Protein AF-A0A258HZ96-F1 (afdb_monomer_lite)

Sequence (99 aa):
MPAVKEPAASNSTVVHATAEQAQVARQLSFVEAQCSGCHALRPGVTPPNPQAPSFVAVANDMGFNQETLLEFFRDGHDTPAAMSLKLDEDRNGSSVIKR

Structure (mmCIF, N/CA/C/O backbone):
data_AF-A0A258HZ96-F1
#
_entry.id   AF-A0A258HZ96-F1
#
loop_
_atom_site.group_PDB
_atom_site.id
_atom_site.type_symbol
_atom_s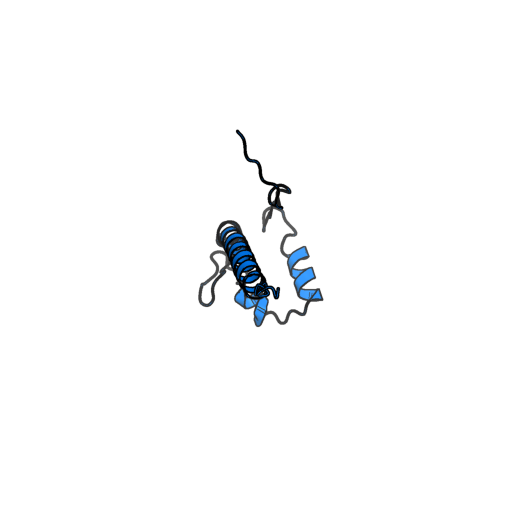ite.label_atom_id
_atom_site.label_alt_id
_atom_site.label_comp_id
_atom_site.label_asym_id
_atom_site.label_entity_id
_atom_site.label_seq_id
_atom_site.pdbx_PDB_ins_code
_atom_site.Cartn_x
_atom_site.Cartn_y
_atom_site.Cartn_z
_atom_site.occupancy
_atom_site.B_iso_or_equiv
_atom_site.auth_seq_id
_atom_site.auth_comp_id
_atom_site.auth_asym_id
_atom_site.auth_atom_id
_atom_site.pdbx_PDB_model_num
ATOM 1 N N . MET A 1 1 ? -53.029 -0.449 33.507 1.00 52.56 1 MET A N 1
ATOM 2 C CA . MET A 1 1 ? -51.703 -0.999 33.141 1.00 52.56 1 MET A CA 1
ATOM 3 C C . MET A 1 1 ? -51.969 -2.330 32.446 1.00 52.56 1 MET A C 1
ATOM 5 O O . MET A 1 1 ? -52.742 -3.094 33.010 1.00 52.56 1 MET A O 1
ATOM 9 N N . PRO A 1 2 ? -51.469 -2.556 31.219 1.00 45.84 2 PRO A N 1
ATOM 10 C CA . PRO A 1 2 ? -50.039 -2.788 31.050 1.00 45.84 2 PRO A CA 1
ATOM 11 C C . PRO A 1 2 ? -49.380 -1.972 29.930 1.00 45.84 2 PRO A C 1
ATOM 13 O O . PRO A 1 2 ? -50.009 -1.538 28.968 1.00 45.84 2 PRO A O 1
ATOM 16 N N . ALA A 1 3 ? -48.083 -1.766 30.135 1.00 50.94 3 ALA A N 1
ATOM 17 C CA . ALA A 1 3 ? -47.143 -1.104 29.255 1.00 50.94 3 ALA A CA 1
ATOM 18 C C . ALA A 1 3 ? -46.891 -1.930 27.987 1.00 50.94 3 ALA A C 1
ATOM 20 O O . ALA A 1 3 ? -46.570 -3.118 28.060 1.00 50.94 3 ALA A O 1
ATOM 21 N N . VAL A 1 4 ? -46.986 -1.277 26.831 1.00 47.91 4 VAL A N 1
ATOM 22 C CA . VAL A 1 4 ? -46.364 -1.768 25.602 1.00 47.91 4 VAL A CA 1
ATOM 23 C C . VAL A 1 4 ? -44.854 -1.578 25.728 1.00 47.91 4 VAL A C 1
ATOM 25 O O . VAL A 1 4 ? -44.351 -0.474 25.904 1.00 47.91 4 VAL A O 1
ATOM 28 N N . LYS A 1 5 ? -44.160 -2.710 25.710 1.00 41.00 5 LYS A N 1
ATOM 29 C CA . LYS A 1 5 ? -42.709 -2.866 25.734 1.00 41.00 5 LYS A CA 1
ATOM 30 C C . LYS A 1 5 ? -42.142 -2.428 24.376 1.00 41.00 5 LYS A C 1
ATOM 32 O O . LYS A 1 5 ? -42.536 -2.981 23.353 1.00 41.00 5 LYS A O 1
ATOM 37 N N . GLU A 1 6 ? -41.246 -1.444 24.373 1.00 51.72 6 GLU A N 1
ATOM 38 C CA . GLU A 1 6 ? -40.481 -1.016 23.190 1.00 51.72 6 GLU A CA 1
ATOM 39 C C . GLU A 1 6 ? -39.601 -2.150 22.619 1.00 51.72 6 GLU A C 1
ATOM 41 O O . GLU A 1 6 ? -39.069 -2.959 23.390 1.00 51.72 6 GLU A O 1
ATOM 46 N N . PRO A 1 7 ? -39.367 -2.201 21.290 1.00 47.66 7 PRO A N 1
ATOM 47 C CA . PRO A 1 7 ? -38.395 -3.099 20.681 1.00 47.66 7 PRO A CA 1
ATOM 48 C C . PRO A 1 7 ? -37.026 -2.406 20.543 1.00 47.66 7 PRO A C 1
ATOM 50 O O . PRO A 1 7 ? -36.684 -1.851 19.503 1.00 47.66 7 PRO A O 1
ATOM 53 N N . ALA A 1 8 ? -36.199 -2.471 21.585 1.00 51.12 8 ALA A N 1
ATOM 54 C CA . ALA A 1 8 ? -34.800 -2.036 21.548 1.00 51.12 8 ALA A CA 1
ATOM 55 C C . ALA A 1 8 ? -33.877 -3.183 21.087 1.00 51.12 8 ALA A C 1
ATOM 57 O O . ALA A 1 8 ? -33.122 -3.732 21.884 1.00 51.12 8 ALA A O 1
ATOM 58 N N . ALA A 1 9 ? -33.971 -3.611 19.824 1.00 51.69 9 ALA A N 1
ATOM 59 C CA . ALA A 1 9 ? -33.075 -4.660 19.304 1.00 51.69 9 ALA A CA 1
ATOM 60 C C . ALA A 1 9 ? -32.613 -4.483 17.845 1.00 51.69 9 ALA A C 1
ATOM 62 O O . ALA A 1 9 ? -31.666 -5.147 17.438 1.00 51.69 9 ALA A O 1
ATOM 63 N N . SER A 1 10 ? -33.203 -3.578 17.056 1.00 59.81 10 SER A N 1
ATOM 64 C CA . SER A 1 10 ? -32.860 -3.458 15.625 1.00 59.81 10 SER A CA 1
ATOM 65 C C . SER A 1 10 ? -31.805 -2.395 15.293 1.00 59.81 10 SER A C 1
ATOM 67 O O . SER A 1 10 ? -31.184 -2.473 14.237 1.00 59.81 10 SER A O 1
ATOM 69 N N . ASN A 1 11 ? -31.548 -1.425 16.178 1.00 60.09 11 ASN A N 1
ATOM 70 C CA . ASN A 1 11 ? -30.666 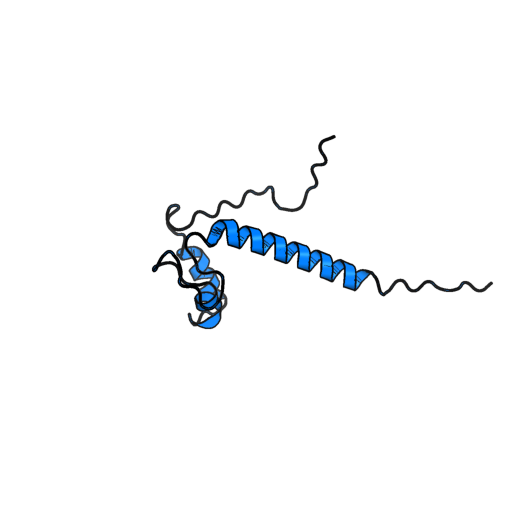-0.296 15.849 1.00 60.09 11 ASN A CA 1
ATOM 71 C C . ASN A 1 11 ? -29.174 -0.554 16.101 1.00 60.09 11 ASN A C 1
ATOM 73 O O . ASN A 1 11 ? -28.346 0.061 15.437 1.00 60.09 11 ASN A O 1
ATOM 77 N N . SER A 1 12 ? -28.798 -1.454 17.014 1.00 61.25 12 SER A N 1
ATOM 78 C CA . SER A 1 12 ? -27.383 -1.635 17.376 1.00 61.25 12 SER A CA 1
ATOM 79 C C . SER A 1 12 ? -26.568 -2.283 16.255 1.00 61.25 12 SER A C 1
ATOM 81 O O . SER A 1 12 ? -25.507 -1.779 15.904 1.00 61.25 12 SER A O 1
ATOM 83 N N . THR A 1 13 ? -27.068 -3.343 15.622 1.00 62.03 13 THR A N 1
ATOM 84 C CA . THR A 1 13 ? -26.332 -4.047 14.555 1.00 62.03 13 THR A CA 1
ATOM 85 C C . THR A 1 13 ? -26.111 -3.168 13.322 1.00 62.03 13 THR A C 1
ATOM 87 O O . THR A 1 13 ? -25.042 -3.204 12.719 1.00 62.03 13 THR A O 1
ATOM 90 N N . VAL A 1 14 ? -27.090 -2.325 12.977 1.00 65.81 14 VAL A N 1
ATOM 91 C CA . VAL A 1 14 ? -26.992 -1.407 11.832 1.00 65.81 14 VAL A CA 1
ATOM 92 C C . VAL A 1 14 ? -25.988 -0.284 12.108 1.00 65.81 14 VAL A C 1
ATOM 94 O O . VAL A 1 14 ? -25.198 0.050 11.232 1.00 65.81 14 VAL A O 1
ATOM 97 N N . VAL A 1 15 ? -25.965 0.260 13.329 1.00 65.06 15 VAL A N 1
ATOM 98 C CA . VAL A 1 15 ? -25.016 1.316 13.729 1.00 65.06 15 VAL A CA 1
ATOM 99 C C . VAL A 1 15 ? -23.576 0.790 13.804 1.00 65.06 15 VAL A C 1
ATOM 101 O O . VAL A 1 15 ? -22.646 1.491 13.414 1.00 65.06 15 VAL A O 1
ATOM 104 N N . HIS A 1 16 ? -23.375 -0.457 14.237 1.00 67.88 16 HIS A N 1
ATOM 105 C CA . HIS A 1 16 ? -22.054 -1.091 14.199 1.00 67.88 16 HIS A CA 1
ATOM 106 C C . HIS A 1 16 ? -21.576 -1.345 12.764 1.00 67.88 16 HIS A C 1
ATOM 108 O O . HIS A 1 16 ? -20.435 -1.024 12.438 1.00 67.88 16 HIS A O 1
ATOM 114 N N . ALA A 1 17 ? -22.455 -1.833 11.884 1.00 73.50 17 ALA A N 1
ATOM 115 C CA . ALA A 1 17 ? -22.113 -2.063 10.483 1.00 73.50 17 ALA A CA 1
ATOM 116 C C . ALA A 1 17 ? -21.733 -0.762 9.753 1.00 73.50 17 ALA A C 1
ATOM 118 O O . ALA A 1 17 ? -20.768 -0.746 8.990 1.00 73.50 17 ALA A O 1
ATOM 119 N N . THR A 1 18 ? -22.443 0.344 9.997 1.00 83.12 18 THR A N 1
ATOM 120 C CA . THR A 1 18 ? -22.118 1.641 9.379 1.00 83.12 18 THR A CA 1
ATOM 121 C C . THR A 1 18 ? -20.839 2.257 9.943 1.00 83.12 18 THR A C 1
ATOM 123 O O . THR A 1 18 ? -20.052 2.823 9.183 1.00 83.12 18 THR A O 1
ATOM 126 N N . ALA A 1 19 ? -20.586 2.122 11.248 1.00 86.06 19 ALA A N 1
ATOM 127 C CA . ALA A 1 19 ? -19.346 2.585 11.867 1.00 86.06 19 ALA A CA 1
ATOM 128 C C . ALA A 1 19 ? -18.116 1.828 11.333 1.00 86.06 19 ALA A C 1
ATOM 130 O O . ALA A 1 19 ? -17.100 2.454 11.016 1.00 86.06 19 ALA A O 1
ATOM 131 N N . GLU A 1 20 ? -18.225 0.508 11.173 1.00 89.25 20 GLU A N 1
ATOM 132 C CA . GLU A 1 20 ? -17.170 -0.338 10.611 1.00 89.25 20 GLU A CA 1
ATOM 133 C C . GLU A 1 20 ? -16.904 -0.002 9.139 1.00 89.25 20 GLU A C 1
ATOM 135 O O . GLU A 1 20 ? -15.759 0.221 8.753 1.00 89.25 20 GLU A O 1
ATOM 140 N N . GLN A 1 21 ? -17.951 0.170 8.326 1.00 87.56 21 GLN A N 1
ATOM 141 C CA . GLN A 1 21 ? -17.815 0.613 6.933 1.00 87.56 21 GLN A CA 1
ATOM 142 C C . GLN A 1 21 ? -17.130 1.981 6.827 1.00 87.56 21 GLN A C 1
ATOM 144 O O . GLN A 1 21 ? -16.249 2.174 5.988 1.00 87.56 21 GLN A O 1
ATOM 149 N N . ALA A 1 22 ? -17.484 2.927 7.701 1.00 88.38 22 ALA A N 1
ATOM 150 C CA . ALA A 1 22 ? -16.835 4.232 7.744 1.00 88.38 22 ALA A CA 1
ATOM 151 C C . ALA A 1 22 ? -15.353 4.125 8.147 1.00 88.38 22 ALA A C 1
ATOM 153 O O . ALA A 1 22 ? -14.520 4.885 7.651 1.00 88.38 22 ALA A O 1
ATOM 154 N N . GLN A 1 23 ? -15.004 3.190 9.034 1.00 89.44 23 GLN A N 1
ATOM 155 C CA . GLN A 1 23 ? -13.617 2.912 9.399 1.00 89.44 23 GLN A CA 1
ATOM 156 C C . GLN A 1 23 ? -12.837 2.296 8.235 1.00 89.44 23 GLN A C 1
ATOM 158 O O . GLN A 1 23 ? -11.764 2.803 7.910 1.00 89.44 23 GLN A O 1
ATOM 163 N N . VAL A 1 24 ? -13.393 1.284 7.568 1.00 88.88 24 VAL A N 1
ATOM 164 C CA . VAL A 1 24 ? -12.789 0.653 6.386 1.00 88.88 24 VAL A CA 1
ATOM 165 C C . VAL A 1 24 ? -12.572 1.681 5.276 1.00 88.88 24 VAL A C 1
ATOM 167 O O . VAL A 1 24 ? -11.496 1.723 4.686 1.00 88.88 24 VAL A O 1
ATOM 170 N N . ALA A 1 25 ? -13.539 2.570 5.034 1.00 88.75 25 ALA A N 1
ATOM 171 C CA . ALA A 1 25 ? -13.397 3.644 4.053 1.00 88.75 25 ALA A CA 1
ATOM 172 C C . ALA A 1 25 ? -12.233 4.590 4.397 1.00 88.75 25 ALA A C 1
ATOM 174 O O . ALA A 1 25 ? -11.406 4.882 3.537 1.00 88.75 25 ALA A O 1
ATOM 175 N N . ARG A 1 26 ? -12.109 5.017 5.663 1.00 89.88 26 ARG A N 1
ATOM 176 C CA . ARG A 1 26 ? -10.983 5.860 6.112 1.00 89.88 26 ARG A CA 1
ATOM 177 C C . ARG A 1 26 ? -9.635 5.158 5.957 1.00 89.88 26 ARG A C 1
ATOM 179 O O . ARG A 1 26 ? -8.670 5.781 5.516 1.00 89.88 26 ARG A O 1
ATOM 186 N N . GLN A 1 27 ? -9.563 3.882 6.328 1.00 87.31 27 GLN A N 1
ATOM 187 C CA . GLN A 1 27 ? -8.351 3.075 6.192 1.00 87.31 27 GLN A CA 1
ATOM 188 C C . GLN A 1 27 ? -7.962 2.924 4.721 1.00 87.31 27 GLN A C 1
ATOM 190 O O . GLN A 1 27 ? -6.803 3.136 4.376 1.00 87.31 27 GLN A O 1
ATOM 195 N N . LEU A 1 28 ? -8.931 2.646 3.848 1.00 88.50 28 LEU A N 1
ATOM 196 C CA . LEU A 1 28 ? -8.697 2.544 2.417 1.00 88.50 28 LEU A CA 1
ATOM 197 C C . LEU A 1 28 ? -8.183 3.863 1.832 1.00 88.50 28 LEU A C 1
ATOM 199 O O . LEU A 1 28 ? -7.174 3.847 1.137 1.00 88.50 28 LEU A O 1
ATOM 203 N N . SER A 1 29 ? -8.809 4.998 2.154 1.00 91.00 29 SER A N 1
ATOM 204 C CA . SER A 1 29 ? -8.346 6.307 1.675 1.00 91.00 29 SER A CA 1
ATOM 205 C C . SER A 1 29 ? -6.914 6.616 2.115 1.00 91.00 29 SER A C 1
ATOM 207 O O . SER A 1 29 ? -6.142 7.188 1.350 1.00 91.00 29 SER A O 1
ATOM 209 N N . PHE A 1 30 ? -6.530 6.222 3.332 1.00 88.25 30 PHE A N 1
ATOM 210 C CA . PHE A 1 30 ? -5.148 6.358 3.783 1.00 88.25 30 PHE A CA 1
ATOM 211 C C . PHE A 1 30 ? -4.187 5.468 2.986 1.00 88.25 30 PHE A C 1
ATOM 213 O O . PHE A 1 30 ? -3.147 5.950 2.543 1.00 88.25 30 PHE A O 1
ATOM 220 N N . VAL A 1 31 ? -4.534 4.195 2.776 1.00 89.75 31 VAL A N 1
ATOM 221 C CA . VAL A 1 31 ? -3.710 3.258 1.995 1.00 89.75 31 VAL A CA 1
ATOM 222 C C . VAL A 1 31 ? -3.563 3.745 0.553 1.00 89.75 31 VAL A C 1
ATOM 224 O O . VAL A 1 31 ? -2.463 3.735 0.008 1.00 89.75 31 VAL A O 1
ATOM 227 N N . GLU A 1 32 ? -4.640 4.236 -0.056 1.00 91.44 32 GLU A N 1
ATOM 228 C CA . GLU A 1 32 ? -4.609 4.827 -1.393 1.00 91.44 32 GLU A CA 1
ATOM 229 C C . GLU A 1 32 ? -3.696 6.055 -1.445 1.00 91.44 32 GLU A C 1
ATOM 231 O O . GLU A 1 32 ? -2.849 6.131 -2.331 1.00 91.44 32 GLU A O 1
ATOM 236 N N . ALA A 1 33 ? -3.782 6.967 -0.477 1.00 89.69 33 ALA A N 1
ATOM 237 C CA . ALA A 1 33 ? -2.927 8.152 -0.441 1.00 89.69 33 ALA A CA 1
ATOM 238 C C . ALA A 1 33 ? -1.440 7.831 -0.209 1.00 89.69 33 ALA A C 1
ATOM 240 O O . ALA A 1 33 ? -0.576 8.490 -0.783 1.00 89.69 33 ALA A O 1
ATOM 241 N N . GLN A 1 34 ? -1.133 6.841 0.631 1.00 86.50 34 GLN A N 1
ATOM 242 C CA . GLN A 1 34 ? 0.232 6.618 1.107 1.00 86.50 34 GLN A CA 1
ATOM 243 C C . GLN A 1 34 ? 0.986 5.522 0.345 1.00 86.50 34 GLN A C 1
ATOM 245 O O . GLN A 1 34 ? 2.206 5.605 0.201 1.00 86.50 34 GLN A O 1
ATOM 250 N N . CYS A 1 35 ? 0.281 4.497 -0.138 1.00 87.25 35 CYS A N 1
ATOM 251 C CA . CYS A 1 35 ? 0.899 3.278 -0.663 1.00 87.25 35 CYS A CA 1
ATOM 252 C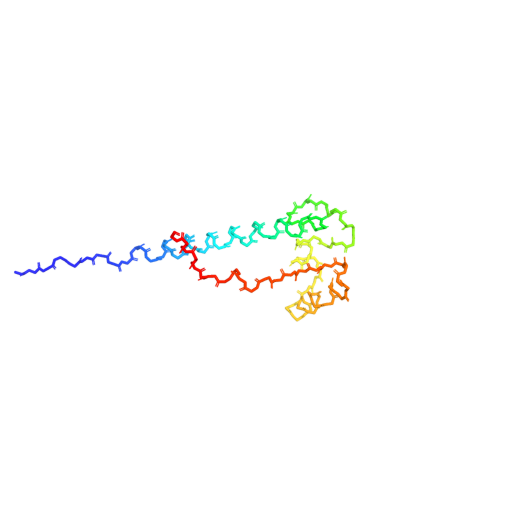 C . CYS A 1 35 ? 0.812 3.170 -2.194 1.00 87.25 35 CYS A C 1
ATOM 254 O O . CYS A 1 35 ? 1.640 2.487 -2.799 1.00 87.25 35 CYS A O 1
ATOM 256 N N . SER A 1 36 ? -0.149 3.847 -2.840 1.00 91.12 36 SER A N 1
ATOM 257 C CA . SER A 1 36 ? -0.377 3.721 -4.293 1.00 91.12 36 SER A CA 1
ATOM 258 C C . SER A 1 36 ? 0.752 4.278 -5.166 1.00 91.12 36 SER A C 1
ATOM 260 O O . SER A 1 36 ? 0.873 3.883 -6.323 1.00 91.12 36 SER A O 1
ATOM 262 N N . GLY A 1 37 ? 1.602 5.160 -4.626 1.00 89.38 37 GLY A N 1
ATOM 263 C CA . GLY A 1 37 ? 2.740 5.723 -5.361 1.00 89.38 37 GLY A CA 1
ATOM 264 C C . GLY A 1 37 ? 3.788 4.680 -5.764 1.00 89.38 37 GLY A C 1
ATOM 265 O O . GLY A 1 37 ? 4.498 4.880 -6.745 1.00 89.38 37 GLY A O 1
ATOM 266 N N . CYS A 1 38 ? 3.850 3.557 -5.043 1.00 89.38 38 CYS A N 1
ATOM 267 C CA . CYS A 1 38 ? 4.785 2.464 -5.315 1.00 89.38 38 CYS A CA 1
ATOM 268 C C . CYS A 1 38 ? 4.074 1.126 -5.562 1.00 89.38 38 CYS A C 1
ATOM 270 O O . CYS A 1 38 ? 4.502 0.373 -6.436 1.00 89.38 38 CYS A O 1
ATOM 272 N N . HIS A 1 39 ? 2.995 0.826 -4.830 1.00 91.94 39 HIS A N 1
ATOM 273 C CA . HIS A 1 39 ? 2.321 -0.474 -4.868 1.00 91.94 39 HIS A CA 1
ATOM 274 C C . HIS A 1 39 ? 1.053 -0.468 -5.719 1.00 91.94 39 HIS A C 1
ATOM 276 O O . HIS A 1 39 ? 0.284 0.493 -5.737 1.00 91.94 39 HIS A O 1
ATOM 282 N N . ALA A 1 40 ? 0.752 -1.621 -6.318 1.00 94.25 40 ALA A N 1
ATOM 283 C CA . ALA A 1 40 ? -0.589 -1.898 -6.815 1.00 94.25 40 ALA A CA 1
ATOM 284 C C . ALA A 1 40 ? -1.509 -2.350 -5.670 1.00 94.25 40 ALA A C 1
ATOM 286 O O . ALA A 1 40 ? -1.285 -3.387 -5.039 1.00 94.25 40 ALA A O 1
ATOM 287 N N . LEU A 1 41 ? -2.565 -1.571 -5.429 1.00 92.12 41 LEU A N 1
ATOM 288 C CA . LEU A 1 41 ? -3.552 -1.820 -4.368 1.00 92.12 41 LEU A CA 1
ATOM 289 C C . LEU A 1 41 ? -4.762 -2.632 -4.842 1.00 92.12 41 LEU A C 1
ATOM 291 O O . LEU A 1 41 ? -5.536 -3.138 -4.032 1.00 92.12 41 LEU A O 1
ATOM 295 N N . ARG A 1 42 ? -4.963 -2.716 -6.160 1.00 89.69 42 ARG A N 1
ATOM 296 C CA . ARG A 1 42 ? -6.110 -3.381 -6.783 1.00 89.69 42 ARG A CA 1
ATOM 297 C C . ARG A 1 42 ? -5.642 -4.556 -7.643 1.00 89.69 42 ARG A C 1
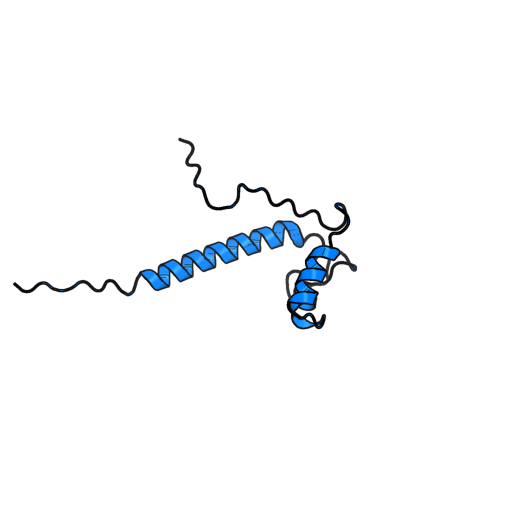ATOM 299 O O . ARG A 1 42 ? -4.559 -4.476 -8.226 1.00 89.69 42 ARG A O 1
ATOM 306 N N . PRO A 1 43 ? -6.450 -5.624 -7.755 1.00 88.81 43 PRO A N 1
ATOM 307 C CA . PRO A 1 43 ? -6.164 -6.721 -8.671 1.00 88.81 43 PRO A CA 1
ATOM 308 C C . PRO A 1 43 ? -6.018 -6.238 -10.115 1.00 88.81 43 PRO A C 1
ATOM 310 O O . PRO A 1 43 ? -6.725 -5.326 -10.542 1.00 88.81 43 PRO A O 1
ATOM 313 N N . GLY A 1 44 ? -5.113 -6.865 -10.867 1.00 88.12 44 GLY A N 1
ATOM 314 C CA . GLY A 1 44 ? -4.906 -6.570 -12.289 1.00 88.12 44 GLY A CA 1
ATOM 315 C C . GLY A 1 44 ? -4.202 -5.242 -12.585 1.00 88.12 44 GLY A C 1
ATOM 316 O O . GLY A 1 44 ? -4.073 -4.881 -13.750 1.00 88.12 44 GLY A O 1
ATOM 317 N N . VAL A 1 45 ? -3.738 -4.520 -11.561 1.00 90.62 45 VAL A N 1
ATOM 318 C CA . VAL A 1 45 ? -2.940 -3.301 -11.728 1.00 90.62 45 VAL A CA 1
ATOM 319 C C . VAL A 1 45 ? -1.461 -3.640 -11.580 1.00 90.62 45 VAL A C 1
ATOM 321 O O . VAL A 1 45 ? -1.059 -4.293 -10.617 1.00 90.62 45 VAL A O 1
ATOM 324 N N . THR A 1 46 ? -0.641 -3.176 -12.521 1.00 90.38 46 THR A N 1
ATOM 325 C CA . THR A 1 46 ? 0.818 -3.289 -12.422 1.00 90.38 46 THR A CA 1
ATOM 326 C C . THR A 1 46 ? 1.353 -2.257 -11.422 1.00 90.38 46 THR A C 1
ATOM 328 O O . THR A 1 46 ? 0.989 -1.083 -11.532 1.00 90.38 46 THR A O 1
ATOM 331 N N . PRO A 1 47 ? 2.208 -2.647 -10.458 1.00 89.62 47 PRO A N 1
ATOM 332 C CA . PRO A 1 47 ? 2.826 -1.702 -9.533 1.00 89.62 47 PRO A CA 1
ATOM 333 C C . PRO A 1 47 ? 3.664 -0.642 -10.266 1.00 89.62 47 PRO A C 1
ATOM 335 O O . PRO A 1 47 ? 4.426 -1.000 -11.168 1.00 89.62 47 PRO A O 1
ATOM 338 N N . PRO A 1 48 ? 3.587 0.642 -9.868 1.00 90.44 48 PRO A N 1
ATOM 339 C CA . PRO A 1 48 ? 4.481 1.679 -10.382 1.00 90.44 48 PRO A CA 1
ATOM 340 C C . PRO A 1 48 ? 5.966 1.390 -10.128 1.00 90.44 48 PRO A C 1
ATOM 342 O O . PRO A 1 48 ? 6.806 1.703 -10.969 1.00 90.44 48 PRO A O 1
ATOM 345 N N . ASN A 1 49 ? 6.295 0.779 -8.984 1.00 87.81 49 ASN A N 1
ATOM 346 C CA . ASN A 1 49 ? 7.645 0.324 -8.668 1.00 87.81 49 ASN A CA 1
ATOM 347 C C . ASN A 1 49 ? 7.743 -1.204 -8.869 1.00 87.81 49 ASN A C 1
ATOM 349 O O . ASN A 1 49 ? 7.118 -1.942 -8.111 1.00 87.81 49 ASN A O 1
ATOM 353 N N . PRO A 1 50 ? 8.564 -1.709 -9.810 1.00 85.31 50 PRO A N 1
ATOM 354 C CA . PRO A 1 50 ? 8.724 -3.148 -10.051 1.00 85.31 50 PRO A CA 1
ATOM 355 C C . PRO A 1 50 ? 9.263 -3.950 -8.859 1.00 85.31 50 PRO A C 1
ATOM 357 O O . PRO A 1 50 ? 9.155 -5.171 -8.851 1.00 85.31 50 PRO A O 1
ATOM 360 N N . GLN A 1 51 ? 9.892 -3.291 -7.882 1.00 83.75 51 GLN A N 1
ATOM 361 C CA . GLN A 1 51 ? 10.375 -3.926 -6.650 1.00 83.75 51 GLN A CA 1
ATOM 362 C C . GLN A 1 51 ? 9.314 -3.951 -5.541 1.00 83.75 51 GLN A C 1
ATOM 364 O O . GLN A 1 51 ? 9.496 -4.635 -4.539 1.00 83.75 51 GLN A O 1
ATOM 369 N N . ALA A 1 52 ? 8.209 -3.222 -5.709 1.00 86.31 52 ALA A N 1
ATOM 370 C CA . ALA A 1 52 ? 7.112 -3.183 -4.756 1.00 86.31 52 ALA A CA 1
ATOM 371 C C . ALA A 1 52 ? 6.053 -4.234 -5.146 1.00 86.31 52 ALA A C 1
ATOM 373 O O . ALA A 1 52 ? 5.375 -4.072 -6.166 1.00 86.31 52 ALA A O 1
ATOM 374 N N . PRO A 1 53 ? 5.865 -5.313 -4.363 1.00 86.75 53 PRO A N 1
ATOM 375 C CA . PRO A 1 53 ? 4.854 -6.313 -4.683 1.00 86.75 53 PRO A CA 1
ATOM 376 C C . PRO A 1 53 ? 3.444 -5.721 -4.581 1.00 86.75 53 PRO A C 1
ATOM 378 O O . PRO A 1 53 ? 3.180 -4.807 -3.795 1.00 86.75 53 PRO A O 1
ATOM 381 N N . SER A 1 54 ? 2.506 -6.248 -5.371 1.00 90.88 54 SER A N 1
ATOM 382 C CA . SER A 1 54 ? 1.096 -5.871 -5.230 1.00 90.88 54 SER A CA 1
ATOM 383 C C . SER A 1 54 ? 0.518 -6.406 -3.917 1.00 90.88 54 SER A C 1
ATOM 385 O O . SER A 1 54 ? 0.948 -7.444 -3.414 1.00 90.88 54 SER A O 1
ATOM 387 N N . PHE A 1 55 ? -0.512 -5.744 -3.388 1.00 89.12 55 PHE A N 1
ATOM 388 C CA . PHE A 1 55 ? -1.217 -6.226 -2.192 1.00 89.12 55 PHE A CA 1
ATOM 389 C C . PHE A 1 55 ? -1.849 -7.604 -2.423 1.00 89.12 55 PHE A C 1
ATOM 391 O O . PHE A 1 55 ? -1.889 -8.434 -1.518 1.00 89.12 55 PHE A O 1
ATOM 398 N N . VAL A 1 56 ? -2.305 -7.865 -3.651 1.00 89.00 56 VAL A N 1
ATOM 399 C CA . VAL A 1 56 ? -2.856 -9.168 -4.042 1.00 89.00 56 VAL A CA 1
ATOM 400 C C . VAL A 1 56 ? -1.783 -10.252 -3.984 1.00 89.00 56 VAL A C 1
ATOM 402 O O . VAL A 1 56 ? -2.056 -11.320 -3.440 1.00 89.00 56 VAL A O 1
ATOM 405 N N . ALA A 1 57 ? -0.573 -9.960 -4.467 1.00 87.94 57 ALA A N 1
ATOM 406 C CA . ALA A 1 57 ? 0.537 -10.905 -4.434 1.00 87.94 57 ALA A CA 1
ATOM 407 C C . ALA A 1 57 ? 0.949 -11.236 -2.995 1.00 87.94 57 ALA A C 1
ATOM 409 O O . ALA A 1 57 ? 1.079 -12.409 -2.653 1.00 87.94 57 ALA A O 1
ATOM 410 N N . VAL A 1 58 ? 1.065 -10.222 -2.128 1.00 85.44 58 VAL A N 1
ATOM 411 C CA . VAL A 1 58 ? 1.368 -10.425 -0.700 1.00 85.44 58 VAL A CA 1
ATOM 412 C C . VAL A 1 58 ? 0.307 -11.303 -0.030 1.00 85.44 58 VAL A C 1
ATOM 414 O O . VAL A 1 58 ? 0.648 -12.201 0.732 1.00 85.44 58 VAL A O 1
ATOM 417 N N . ALA A 1 59 ? -0.976 -11.077 -0.324 1.00 83.88 59 ALA A N 1
ATOM 418 C CA . ALA A 1 59 ? -2.064 -11.812 0.315 1.00 83.88 59 ALA A CA 1
ATOM 419 C C . ALA A 1 59 ? -2.236 -13.256 -0.190 1.00 83.88 59 ALA A C 1
ATOM 421 O O . ALA A 1 59 ? -2.706 -14.094 0.576 1.00 83.88 59 ALA A O 1
ATOM 422 N N . ASN A 1 60 ? -1.905 -13.550 -1.454 1.00 81.56 60 ASN A N 1
ATOM 423 C CA . ASN A 1 60 ? -2.305 -14.814 -2.091 1.00 81.56 60 ASN A CA 1
ATOM 424 C C . ASN A 1 60 ? -1.152 -15.621 -2.698 1.00 81.56 60 ASN A C 1
ATOM 426 O O . ASN A 1 60 ? -1.219 -16.847 -2.712 1.00 81.56 60 ASN A O 1
ATOM 430 N N . ASP A 1 61 ? -0.100 -14.963 -3.185 1.00 78.06 61 ASP A N 1
ATOM 431 C CA . ASP A 1 61 ? 0.857 -15.594 -4.103 1.00 78.06 61 ASP A CA 1
ATOM 432 C C . ASP A 1 61 ? 2.230 -15.837 -3.466 1.00 78.06 61 ASP A C 1
ATOM 434 O O . ASP A 1 61 ? 3.008 -16.658 -3.946 1.00 78.06 61 ASP A O 1
ATOM 438 N N . MET A 1 62 ? 2.539 -15.149 -2.365 1.00 80.50 62 MET A N 1
ATOM 439 C CA . MET A 1 62 ? 3.862 -15.203 -1.731 1.00 80.50 62 MET A CA 1
ATOM 440 C C . MET A 1 62 ? 4.027 -16.335 -0.705 1.00 80.50 62 MET A C 1
ATOM 442 O O . MET A 1 62 ? 5.087 -16.462 -0.100 1.00 80.50 62 MET A O 1
ATOM 446 N N . GLY A 1 63 ? 3.003 -17.175 -0.507 1.00 82.06 63 GLY A N 1
ATOM 447 C CA . GLY A 1 63 ? 3.080 -18.334 0.392 1.00 82.06 63 GLY A CA 1
ATOM 448 C C . GLY A 1 63 ? 3.283 -17.977 1.868 1.00 82.06 63 GLY A C 1
ATOM 449 O O . GLY A 1 63 ? 3.740 -18.818 2.642 1.00 82.06 63 GLY A O 1
ATOM 450 N N . PHE A 1 64 ? 2.963 -16.741 2.264 1.00 83.19 64 PHE A N 1
ATOM 451 C CA . PHE A 1 64 ? 3.150 -16.287 3.634 1.00 83.19 64 PHE A CA 1
ATOM 452 C C . PHE A 1 64 ? 2.192 -16.984 4.604 1.00 83.19 64 PHE A C 1
ATOM 454 O O . PHE A 1 64 ? 0.981 -17.048 4.394 1.00 83.19 64 PHE A O 1
ATOM 461 N N . ASN A 1 65 ? 2.743 -17.437 5.725 1.00 84.62 65 ASN A N 1
ATOM 462 C CA . ASN A 1 65 ? 1.991 -17.633 6.958 1.00 84.62 65 ASN A CA 1
ATOM 463 C C . ASN A 1 65 ? 2.050 -16.349 7.815 1.00 84.62 65 ASN A C 1
ATOM 465 O O . ASN A 1 65 ? 2.801 -15.423 7.507 1.00 84.62 65 ASN A O 1
ATOM 469 N N . GLN A 1 66 ? 1.278 -16.289 8.903 1.00 79.62 66 GLN A N 1
ATOM 470 C CA . GLN A 1 66 ? 1.172 -15.088 9.743 1.00 79.62 66 GLN A CA 1
ATOM 471 C C . GLN A 1 66 ? 2.521 -14.580 10.283 1.00 79.62 66 GLN A C 1
ATOM 473 O O . GLN A 1 66 ? 2.733 -13.370 10.322 1.00 79.62 66 GLN A O 1
ATOM 478 N N . GLU A 1 67 ? 3.427 -15.479 10.667 1.00 82.38 67 GLU A N 1
ATOM 479 C CA . GLU A 1 67 ? 4.758 -15.133 11.179 1.00 82.38 67 GLU A CA 1
ATOM 480 C C . GLU A 1 67 ? 5.623 -14.529 10.070 1.00 82.3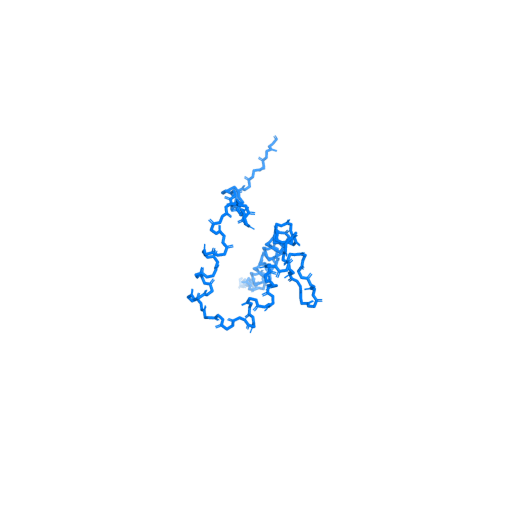8 67 GLU A C 1
ATOM 482 O O . GLU A 1 67 ? 6.085 -13.398 10.193 1.00 82.38 67 GLU A O 1
ATOM 487 N N . THR A 1 68 ? 5.726 -15.219 8.934 1.00 82.06 68 THR A N 1
ATOM 488 C CA . THR A 1 68 ? 6.503 -14.742 7.778 1.00 82.06 68 THR A CA 1
ATOM 489 C C . THR A 1 68 ? 5.938 -13.458 7.168 1.00 82.06 68 THR A C 1
ATOM 491 O O . THR A 1 68 ? 6.693 -12.631 6.668 1.00 82.06 68 THR A O 1
ATOM 494 N N . LEU A 1 69 ? 4.619 -13.246 7.245 1.00 80.38 69 LEU A N 1
ATOM 495 C CA . LEU A 1 69 ? 3.985 -12.002 6.817 1.00 80.38 69 LEU A CA 1
ATOM 496 C C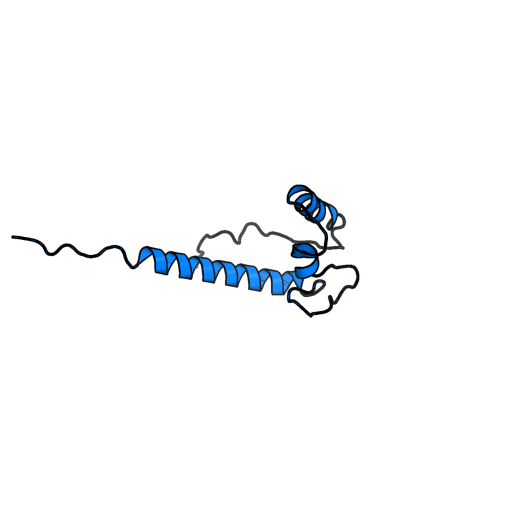 . LEU A 1 69 ? 4.374 -10.841 7.739 1.00 80.38 69 LEU A C 1
ATOM 498 O O . LEU A 1 69 ? 4.649 -9.738 7.271 1.00 80.38 69 LEU A O 1
ATOM 502 N N . LEU A 1 70 ? 4.399 -11.082 9.053 1.00 78.69 70 LEU A N 1
ATOM 503 C CA . LEU A 1 70 ? 4.815 -10.079 10.027 1.00 78.69 70 LEU A CA 1
ATOM 504 C C . LEU A 1 70 ? 6.297 -9.728 9.854 1.00 78.69 70 LEU A C 1
ATOM 506 O O . LEU A 1 70 ? 6.642 -8.549 9.876 1.00 78.69 70 LEU A O 1
ATOM 510 N N . GLU A 1 71 ? 7.159 -10.725 9.657 1.00 77.81 71 GLU A N 1
ATOM 511 C CA . GLU A 1 71 ? 8.579 -10.513 9.358 1.00 77.81 71 GLU A CA 1
ATOM 512 C C . GLU A 1 71 ? 8.775 -9.733 8.057 1.00 77.81 71 GLU A C 1
ATOM 514 O O . GLU A 1 71 ? 9.500 -8.742 8.055 1.00 77.81 71 GLU A O 1
ATOM 519 N N . PHE A 1 72 ? 8.054 -10.093 6.991 1.00 76.56 72 PHE A N 1
ATOM 520 C CA . PHE A 1 72 ? 8.068 -9.368 5.721 1.00 76.56 72 PHE A CA 1
ATOM 521 C C . PHE A 1 72 ? 7.726 -7.880 5.894 1.00 76.56 72 PHE A C 1
ATOM 523 O O . PHE A 1 72 ? 8.395 -7.015 5.329 1.00 76.56 72 PHE A O 1
ATOM 530 N N . PHE A 1 73 ? 6.727 -7.552 6.721 1.00 73.56 73 PHE A N 1
ATOM 531 C CA . PHE A 1 73 ? 6.398 -6.156 7.014 1.00 73.56 73 PHE A CA 1
ATOM 532 C C . PHE A 1 73 ? 7.453 -5.438 7.868 1.00 73.56 73 PHE A C 1
ATOM 534 O O . PHE A 1 73 ? 7.551 -4.216 7.776 1.00 73.56 73 PHE A O 1
ATOM 541 N N . ARG A 1 74 ? 8.247 -6.155 8.671 1.00 71.19 74 ARG A N 1
ATOM 542 C CA . ARG A 1 74 ? 9.330 -5.566 9.479 1.00 71.19 74 ARG A CA 1
ATOM 543 C C . ARG A 1 74 ? 10.585 -5.290 8.651 1.00 71.19 74 ARG A C 1
ATOM 545 O O . ARG A 1 74 ? 11.148 -4.215 8.796 1.00 71.19 74 ARG A O 1
ATOM 552 N N . ASP A 1 75 ? 10.967 -6.228 7.790 1.00 65.69 75 ASP A N 1
ATOM 553 C CA . ASP A 1 75 ? 12.188 -6.183 6.968 1.00 65.69 75 ASP A CA 1
ATOM 554 C C . ASP A 1 75 ? 12.024 -5.326 5.702 1.00 65.69 75 ASP A C 1
ATOM 556 O O . ASP A 1 75 ? 12.908 -4.556 5.330 1.00 65.69 75 ASP A O 1
ATOM 560 N N . GLY A 1 76 ? 10.840 -5.351 5.072 1.00 60.44 76 GLY A N 1
ATOM 561 C CA . GLY A 1 76 ? 10.570 -4.638 3.812 1.00 60.44 76 GLY A CA 1
ATOM 562 C C . GLY A 1 76 ? 10.699 -3.105 3.872 1.00 60.44 76 GLY A C 1
ATOM 563 O O . GLY A 1 76 ? 10.495 -2.429 2.864 1.00 60.44 76 GLY A O 1
ATOM 564 N N . HIS A 1 77 ? 11.029 -2.558 5.044 1.00 67.44 77 HIS A N 1
ATOM 565 C CA . HIS A 1 77 ? 11.089 -1.135 5.365 1.00 67.44 77 HIS A CA 1
ATOM 566 C C . HIS A 1 77 ? 12.436 -0.721 5.991 1.00 67.44 77 HIS A C 1
ATOM 568 O O . HIS A 1 77 ? 12.550 0.388 6.512 1.00 67.44 77 HIS A O 1
ATOM 574 N N . ASP A 1 78 ? 13.467 -1.569 5.912 1.00 55.97 78 ASP A N 1
ATOM 575 C CA . ASP A 1 78 ? 14.758 -1.399 6.604 1.00 55.97 78 ASP A CA 1
ATOM 576 C C . ASP A 1 78 ? 15.579 -0.160 6.196 1.00 55.97 78 ASP A C 1
ATOM 578 O O . ASP A 1 78 ? 16.579 0.180 6.834 1.00 55.97 78 ASP A O 1
ATOM 582 N N . THR A 1 79 ? 15.149 0.586 5.174 1.00 51.34 79 THR A N 1
ATOM 583 C CA . THR A 1 79 ? 15.660 1.939 4.927 1.00 51.34 79 THR A CA 1
ATOM 584 C C . THR A 1 79 ? 14.517 2.956 4.955 1.00 51.34 79 THR A C 1
ATOM 586 O O . THR A 1 79 ? 13.500 2.755 4.287 1.00 51.34 79 THR A O 1
ATOM 589 N N . PRO A 1 80 ? 14.682 4.113 5.632 1.00 51.59 80 PRO A N 1
ATOM 590 C CA . PRO A 1 80 ? 13.677 5.178 5.621 1.00 51.59 80 PRO A CA 1
ATOM 591 C C . PRO A 1 80 ? 13.296 5.637 4.202 1.00 51.59 80 PRO A C 1
ATOM 593 O O . PRO A 1 80 ? 12.195 6.134 3.979 1.00 51.59 80 PRO A O 1
ATOM 596 N N . ALA A 1 81 ? 14.190 5.463 3.225 1.00 54.72 81 ALA A N 1
ATOM 597 C CA . ALA A 1 81 ? 13.938 5.808 1.829 1.00 54.72 81 ALA A CA 1
ATOM 598 C C . ALA A 1 81 ? 13.071 4.780 1.074 1.00 54.72 81 ALA A C 1
ATOM 600 O O . ALA A 1 81 ? 12.475 5.148 0.065 1.00 54.72 81 ALA A O 1
ATOM 601 N N . ALA A 1 82 ? 12.990 3.525 1.535 1.00 59.94 82 ALA A N 1
ATOM 602 C CA . ALA A 1 82 ? 12.237 2.471 0.856 1.00 59.94 82 ALA A CA 1
ATOM 603 C C . ALA A 1 82 ? 10.728 2.581 1.113 1.00 59.94 82 ALA A C 1
ATOM 605 O O . ALA A 1 82 ? 9.953 2.465 0.165 1.00 59.94 82 ALA A O 1
ATOM 606 N N . MET A 1 83 ? 10.311 2.852 2.359 1.00 66.50 83 MET A N 1
ATOM 607 C CA . MET A 1 83 ? 8.900 3.046 2.717 1.00 66.50 83 MET A CA 1
ATOM 608 C C . MET A 1 83 ? 8.758 3.663 4.127 1.00 66.50 83 MET A C 1
ATOM 610 O O . MET A 1 83 ? 8.487 2.982 5.110 1.00 66.50 83 MET A O 1
ATOM 614 N N . SER A 1 84 ? 8.945 4.980 4.261 1.00 59.12 84 SER A N 1
ATOM 615 C CA . SER A 1 84 ? 8.692 5.678 5.537 1.00 59.12 84 SER A CA 1
ATOM 616 C C . SER A 1 84 ? 7.193 5.889 5.774 1.00 59.12 84 SER A C 1
ATOM 618 O O . SER A 1 84 ? 6.629 6.903 5.363 1.00 59.12 84 SER A O 1
ATOM 620 N N . LEU A 1 85 ? 6.544 4.963 6.480 1.00 58.09 85 LEU A N 1
ATOM 621 C CA . LEU A 1 85 ? 5.223 5.198 7.064 1.00 58.09 85 LEU A CA 1
ATOM 622 C C . LEU A 1 85 ? 5.390 5.958 8.385 1.00 58.09 85 LEU A C 1
ATOM 624 O O . LEU A 1 85 ? 5.720 5.371 9.412 1.00 58.09 85 LEU A O 1
ATOM 628 N N . LYS A 1 86 ? 5.161 7.275 8.376 1.00 55.16 86 LYS A N 1
ATOM 629 C CA . LYS A 1 86 ? 4.987 8.034 9.621 1.00 55.16 86 LYS A CA 1
ATOM 630 C C . LYS A 1 86 ? 3.559 7.831 10.111 1.00 55.16 86 LYS A C 1
ATOM 632 O O . LYS A 1 86 ? 2.605 8.287 9.486 1.00 55.16 86 LYS A O 1
ATOM 637 N N . LEU A 1 87 ? 3.417 7.094 11.204 1.00 50.25 87 LEU A N 1
ATOM 638 C CA . LEU A 1 87 ? 2.176 7.022 11.961 1.00 50.25 87 LEU A CA 1
ATOM 639 C C . LEU A 1 87 ? 2.182 8.207 12.930 1.00 50.25 87 LEU A C 1
ATOM 641 O O . LEU A 1 87 ? 2.797 8.121 13.986 1.00 50.25 87 LEU A O 1
ATOM 645 N N . ASP A 1 88 ? 1.553 9.323 12.562 1.00 48.88 88 ASP A N 1
ATOM 646 C CA . ASP A 1 88 ? 1.264 10.379 13.536 1.00 48.88 88 ASP A CA 1
ATOM 647 C C . ASP A 1 88 ? 0.232 9.845 14.546 1.00 48.88 88 ASP A C 1
ATOM 649 O O . ASP A 1 88 ? -0.832 9.340 14.166 1.00 48.88 88 ASP A O 1
ATOM 653 N N . GLU A 1 89 ? 0.549 9.936 15.840 1.00 51.34 89 GLU A N 1
ATOM 654 C CA . GLU A 1 89 ? -0.266 9.419 16.954 1.00 51.34 89 GLU A CA 1
ATOM 655 C C . GLU A 1 89 ? -1.634 10.128 17.096 1.00 51.34 89 GLU A C 1
ATOM 657 O O . GLU A 1 89 ? -2.500 9.688 17.850 1.00 51.34 89 GLU A O 1
ATOM 662 N N . ASP A 1 90 ? -1.901 11.167 16.303 1.00 45.78 90 ASP A N 1
ATOM 663 C CA . ASP A 1 90 ? -3.105 11.999 16.396 1.00 45.78 90 ASP A CA 1
ATOM 664 C C . ASP A 1 90 ? -4.337 11.471 15.640 1.00 45.78 90 ASP A C 1
ATOM 666 O O . ASP A 1 90 ? -5.418 12.060 15.722 1.00 45.78 90 ASP A O 1
ATOM 670 N N . ARG A 1 91 ? -4.246 10.344 14.918 1.00 49.22 91 ARG A N 1
ATOM 671 C CA . ARG A 1 91 ? -5.406 9.768 14.200 1.00 49.22 91 ARG A CA 1
ATOM 672 C C . ARG A 1 91 ? -6.020 8.554 14.896 1.00 49.22 91 ARG A C 1
ATOM 674 O O . ARG A 1 91 ? -6.517 7.642 14.239 1.00 49.22 91 ARG A O 1
ATOM 681 N N . ASN A 1 92 ? -6.059 8.578 16.226 1.00 39.97 92 ASN A N 1
ATOM 682 C CA . ASN A 1 92 ? -6.919 7.707 17.022 1.00 39.97 92 ASN A CA 1
ATOM 683 C C . ASN A 1 92 ? -7.891 8.537 17.884 1.00 39.97 92 ASN A C 1
ATOM 685 O O . ASN A 1 92 ? -7.693 8.740 19.075 1.00 39.97 92 ASN A O 1
ATOM 689 N N . GLY A 1 93 ? -8.981 8.999 17.264 1.00 42.97 93 GLY A N 1
ATOM 690 C CA . GLY A 1 93 ? -10.280 9.046 17.945 1.00 42.97 93 GLY A CA 1
ATOM 691 C C . GLY A 1 93 ? -10.557 10.120 19.004 1.00 42.97 93 GLY A C 1
ATOM 692 O O . GLY A 1 93 ? -11.450 9.884 19.811 1.00 42.97 93 GLY A O 1
ATOM 693 N N . SER A 1 94 ? -9.915 11.294 19.001 1.00 34.19 94 SER A N 1
ATOM 694 C CA . SER A 1 94 ? -10.381 12.419 19.835 1.00 34.19 94 SER A CA 1
ATOM 695 C C . SER A 1 94 ? -10.799 13.630 19.009 1.00 34.19 94 SER A C 1
ATOM 697 O O . SER A 1 94 ? -9.998 14.320 18.388 1.00 34.19 94 SER A O 1
ATOM 699 N N . SER A 1 95 ? -12.110 13.863 19.032 1.00 43.59 95 SER A N 1
ATOM 700 C CA . SER A 1 95 ? -12.800 15.077 18.611 1.00 43.59 95 SER A CA 1
ATOM 701 C C . SER A 1 95 ? -12.076 16.340 19.090 1.00 43.59 95 SER A C 1
ATOM 703 O O . SER A 1 95 ? -12.007 16.597 20.290 1.00 43.59 95 SER A O 1
ATOM 705 N N . VAL A 1 96 ? -11.604 17.170 18.158 1.00 37.16 96 VAL A N 1
ATOM 706 C CA . VAL A 1 96 ? -11.341 18.589 18.426 1.00 37.16 96 VAL A CA 1
ATOM 707 C C . VAL A 1 96 ? -12.384 19.402 17.672 1.00 37.16 96 VAL A C 1
ATOM 709 O O . VAL A 1 96 ? -12.181 19.882 16.560 1.00 37.16 96 VAL A O 1
ATOM 712 N N . ILE A 1 97 ? -13.535 19.555 18.324 1.00 45.81 97 ILE A N 1
ATOM 713 C CA . ILE A 1 97 ? -14.387 20.729 18.159 1.00 45.81 97 ILE A CA 1
ATOM 714 C C . ILE A 1 97 ? -13.613 21.949 18.663 1.00 45.81 97 ILE A C 1
ATOM 716 O O . ILE A 1 97 ? -13.531 22.207 19.864 1.00 45.81 97 ILE A O 1
ATOM 720 N N . LYS A 1 98 ? -13.022 22.711 17.748 1.00 36.78 98 LYS A N 1
ATOM 721 C CA . LYS A 1 98 ? -12.514 24.042 18.069 1.00 36.78 98 LYS A CA 1
ATOM 722 C C . LYS A 1 98 ? -13.661 25.026 17.829 1.00 36.78 98 LYS A C 1
ATOM 724 O O . LYS A 1 98 ? -14.137 25.140 16.703 1.00 36.78 98 LYS A O 1
ATOM 729 N N . ARG A 1 99 ? -14.161 25.593 18.931 1.00 48.34 99 ARG A N 1
ATOM 730 C CA . ARG A 1 99 ? -15.158 26.672 18.956 1.00 48.34 99 ARG A CA 1
ATOM 731 C C . ARG A 1 99 ? -14.650 27.904 18.219 1.00 48.34 99 ARG A C 1
ATOM 733 O O . ARG A 1 99 ? -13.421 28.137 18.286 1.00 48.34 99 ARG A O 1
#

Radius of gyration: 20.71 Å; chains: 1; bounding box: 67×45×46 Å

Secondary structure (DSSP, 8-state):
--PPPP-TTSHHHHHHHHHHHHHHHHHHHHHHHHHTTTS--STTPPPSSTTS--HHHHHHTS---HHHHHHHHHHTT-SHHHH-----GGGSS------

Foldseek 3Di:
DDDDDDPPDDPPVVVVVVVVVVVVVVVVVVCCVAPQQAEAADPPDDGPHVVHYHPCCLVPPPPDDPVNSVVCVVPQCVDCVRGPDDDDPPPPDDDDPDD

pLDDT: mean 72.24, std 17.77, range [34.19, 94.25]